Protein AF-A0A4P8RJT6-F1 (afdb_monomer_lite)

Radius of gyration: 19.7 Å; chains: 1; bounding box: 50×21×59 Å

Sequence (115 aa):
MKQGVFNIIAIGISVAGSVIIIYGTLLTLFRFIKTEMRFLHDATAVVVRQERNRSRLSAYLLLGLDFMLAADIIHTIHDPSLNELYVLGLIVAIRSVISFFLMKEIKESVSIHAS

Secondary structure (DSSP, 8-state):
-HHHHHHHHHHHHHHHHHHHHHHHHHHHHHHHHHHHHHHHH----TT-TTHHHHHHHHHHHHHHHHHHHHHHHHHHHH---HHHHHHHHHHHHHHHHHHHHHHHHHHHHHHHTT-

Foldseek 3Di:
DVVVVVVVVLVVVLVVVLVVLVVVLVVLVVVVVVVVVVVVVPPPDPPPPDLVVLVVVLVVVLNVLSVVLSVLVNVCSVDPDPVSVVVSVVSVVVSVVVNVVSVVVNVVSVVVVVD

Structure (mmCIF, N/CA/C/O backbone):
data_AF-A0A4P8RJT6-F1
#
_entry.id   AF-A0A4P8RJT6-F1
#
loop_
_atom_site.group_PDB
_atom_site.id
_atom_site.type_symbol
_atom_site.label_atom_id
_atom_site.label_alt_id
_atom_site.label_comp_id
_atom_site.label_asym_id
_atom_site.label_entity_id
_atom_site.label_seq_id
_atom_site.pdbx_PDB_ins_code
_atom_site.Cartn_x
_atom_site.Cartn_y
_atom_site.Cartn_z
_atom_site.occupancy
_atom_site.B_iso_or_equiv
_atom_site.auth_seq_id
_atom_site.auth_comp_id
_atom_site.auth_asym_id
_atom_site.auth_atom_id
_atom_site.pdbx_PDB_model_num
ATOM 1 N N . MET A 1 1 ? -25.124 -0.897 27.788 1.00 51.56 1 MET A N 1
ATOM 2 C CA . MET A 1 1 ? -25.641 -0.128 26.629 1.00 51.56 1 MET A CA 1
ATOM 3 C C . MET A 1 1 ? -24.562 0.505 25.740 1.00 51.56 1 MET A C 1
ATOM 5 O O . MET A 1 1 ? -24.784 0.565 24.542 1.00 51.56 1 MET A O 1
ATOM 9 N N . LYS A 1 2 ? -23.391 0.929 26.255 1.00 57.34 2 LYS A N 1
ATOM 10 C CA . LYS A 1 2 ? -22.342 1.588 25.438 1.00 57.34 2 LYS A CA 1
ATOM 11 C C . LYS A 1 2 ? -21.633 0.685 24.403 1.00 57.34 2 LYS A C 1
ATOM 13 O O . LYS A 1 2 ? -21.196 1.190 23.378 1.00 57.34 2 LYS A O 1
ATOM 18 N N . GLN A 1 3 ? -21.588 -0.634 24.628 1.00 62.06 3 GLN A N 1
ATOM 19 C CA . GLN A 1 3 ? -20.908 -1.589 23.732 1.00 62.06 3 GLN A CA 1
ATOM 20 C C . GLN A 1 3 ? -21.593 -1.755 22.359 1.00 62.06 3 GLN A C 1
ATOM 22 O O . GLN A 1 3 ? -20.921 -1.972 21.358 1.00 62.06 3 GLN A O 1
ATOM 27 N N . GLY A 1 4 ? -22.923 -1.612 22.287 1.00 70.69 4 GLY A N 1
ATOM 28 C CA . GLY A 1 4 ? -23.662 -1.802 21.030 1.00 70.69 4 GLY A CA 1
ATOM 29 C C . GLY A 1 4 ? -23.417 -0.689 20.008 1.00 70.69 4 GLY A C 1
ATOM 30 O O . GLY A 1 4 ? -23.273 -0.961 18.822 1.00 70.69 4 GLY A O 1
ATOM 31 N N . VAL A 1 5 ? -23.309 0.561 20.473 1.00 78.00 5 VAL A N 1
ATOM 32 C CA . VAL A 1 5 ? -23.080 1.725 19.599 1.00 78.00 5 VAL A CA 1
ATOM 33 C C . VAL A 1 5 ? -21.665 1.704 19.022 1.00 78.00 5 VAL A C 1
ATOM 35 O O . VAL A 1 5 ? -21.488 1.953 17.834 1.00 78.00 5 VAL A O 1
ATOM 38 N N . PHE A 1 6 ? -20.667 1.346 19.838 1.00 77.81 6 PHE A N 1
ATOM 39 C CA . PHE A 1 6 ? -19.286 1.217 19.374 1.00 77.81 6 PHE A CA 1
ATOM 40 C C . PHE A 1 6 ? -19.149 0.133 18.298 1.00 77.81 6 PHE A C 1
ATOM 42 O O . PHE A 1 6 ? -18.517 0.370 17.274 1.00 77.81 6 PHE A O 1
ATOM 49 N N . ASN A 1 7 ? -19.812 -1.014 18.482 1.00 79.69 7 ASN A N 1
ATOM 50 C CA . ASN A 1 7 ? -19.773 -2.107 17.513 1.00 79.69 7 ASN A CA 1
ATOM 51 C C . ASN A 1 7 ? -20.402 -1.722 16.162 1.00 79.69 7 ASN A C 1
ATOM 53 O O . ASN A 1 7 ? -19.840 -2.012 15.114 1.00 79.69 7 ASN A O 1
ATOM 57 N N . ILE A 1 8 ? -21.536 -1.012 16.169 1.00 83.62 8 ILE A N 1
ATOM 58 C CA . ILE A 1 8 ? -22.184 -0.542 14.932 1.00 83.62 8 ILE A CA 1
ATOM 59 C C . ILE A 1 8 ? -21.286 0.435 14.164 1.00 83.62 8 ILE A C 1
ATOM 61 O O . ILE A 1 8 ? -21.172 0.337 12.943 1.00 83.62 8 ILE A O 1
ATOM 65 N N . ILE A 1 9 ? -20.625 1.355 14.872 1.00 82.56 9 ILE A N 1
ATOM 66 C CA . ILE A 1 9 ? -19.701 2.313 14.254 1.00 82.56 9 ILE A CA 1
ATOM 67 C C . ILE A 1 9 ? -18.471 1.586 13.698 1.00 82.56 9 ILE A C 1
ATOM 69 O O . ILE A 1 9 ? -18.086 1.839 12.558 1.00 82.56 9 ILE A O 1
ATOM 73 N N . ALA A 1 10 ? -17.891 0.657 14.463 1.00 79.62 10 ALA A N 1
ATOM 74 C CA . ALA A 1 10 ? -16.741 -0.134 14.035 1.00 79.62 10 ALA A CA 1
ATOM 75 C C . ALA A 1 10 ? -17.052 -0.941 12.765 1.00 79.62 10 ALA A C 1
ATOM 77 O O . ALA A 1 10 ? -16.318 -0.841 11.788 1.00 79.62 10 ALA A O 1
ATOM 78 N N . ILE A 1 11 ? -18.188 -1.645 12.728 1.00 82.00 11 ILE A N 1
ATOM 79 C CA . ILE A 1 11 ? -18.628 -2.409 11.551 1.00 82.00 11 ILE A CA 1
ATOM 80 C C . ILE A 1 11 ? -18.838 -1.486 10.346 1.00 82.00 11 ILE A C 1
ATOM 82 O O . ILE A 1 11 ? -18.400 -1.810 9.244 1.00 82.00 11 ILE A O 1
ATOM 86 N N . GLY A 1 12 ? -19.474 -0.326 10.540 1.00 85.69 12 GLY A N 1
ATOM 87 C CA . GLY A 1 12 ? -19.687 0.644 9.464 1.00 85.69 12 GLY A CA 1
ATOM 88 C C . GLY A 1 12 ? -18.375 1.135 8.846 1.00 85.69 12 GLY A C 1
ATOM 89 O O . GLY A 1 12 ? -18.249 1.187 7.622 1.00 85.69 12 GLY A O 1
ATOM 90 N N . ILE A 1 13 ? -17.379 1.435 9.685 1.00 84.12 13 ILE A N 1
ATOM 91 C CA . ILE A 1 13 ? -16.040 1.844 9.245 1.00 84.12 13 ILE A CA 1
ATOM 92 C C . ILE A 1 13 ? -15.326 0.688 8.537 1.00 84.12 13 ILE A C 1
ATOM 94 O O . ILE A 1 13 ? -14.760 0.907 7.466 1.00 84.12 13 ILE A O 1
ATOM 98 N N . SER A 1 14 ? -15.389 -0.533 9.075 1.00 79.00 14 SER A N 1
ATOM 99 C CA . SER A 1 14 ? -14.774 -1.712 8.458 1.00 79.00 14 SER A CA 1
ATOM 100 C C . SER A 1 14 ? -15.342 -1.984 7.067 1.00 79.00 14 SER A C 1
ATOM 102 O O . SER A 1 14 ? -14.583 -2.141 6.115 1.00 79.00 14 SER A O 1
ATOM 104 N N . VAL A 1 15 ? -16.669 -1.954 6.909 1.00 86.19 15 VAL A N 1
ATOM 105 C CA . VAL A 1 15 ? -17.326 -2.173 5.610 1.00 86.19 15 VAL A CA 1
ATOM 106 C C . VAL A 1 15 ? -16.942 -1.084 4.610 1.00 86.19 15 VAL A C 1
ATOM 108 O O . VAL A 1 15 ? -16.564 -1.396 3.480 1.00 86.19 15 VAL A O 1
ATOM 111 N N . ALA A 1 16 ? -16.990 0.188 5.013 1.00 86.75 16 ALA A N 1
ATOM 112 C CA . ALA A 1 16 ? -16.601 1.293 4.141 1.00 86.75 16 ALA A CA 1
ATOM 113 C C . ALA A 1 16 ? -15.124 1.193 3.720 1.00 86.75 16 ALA A C 1
ATOM 115 O O . ALA A 1 16 ? -14.809 1.327 2.537 1.00 86.75 16 ALA A O 1
ATOM 116 N N . GLY A 1 17 ? -14.230 0.896 4.668 1.00 83.19 17 GLY A N 1
ATOM 117 C CA . GLY A 1 17 ? -12.806 0.689 4.418 1.00 83.19 17 GLY A CA 1
ATOM 118 C C . GLY A 1 17 ? -12.549 -0.460 3.445 1.00 83.19 17 GLY A C 1
ATOM 119 O O . GLY A 1 17 ? -11.852 -0.271 2.447 1.00 83.19 17 GLY A O 1
ATOM 120 N N . SER A 1 18 ? -13.175 -1.620 3.665 1.00 81.62 18 SER A N 1
ATOM 121 C CA . SER A 1 18 ? -13.069 -2.769 2.761 1.00 81.62 18 SER A CA 1
ATOM 122 C C . SER A 1 18 ? -13.536 -2.432 1.346 1.00 81.62 18 SER A C 1
ATOM 124 O O . SER A 1 18 ? -12.842 -2.771 0.392 1.00 81.62 18 SER A O 1
ATOM 126 N N . VAL A 1 19 ? -14.658 -1.723 1.180 1.00 87.69 19 VAL A N 1
ATOM 127 C CA . VAL A 1 19 ? -15.156 -1.328 -0.151 1.00 87.69 19 VAL A CA 1
ATOM 128 C C . VAL A 1 19 ? -14.162 -0.414 -0.870 1.00 87.69 19 VAL A C 1
ATOM 130 O O . VAL A 1 19 ? -13.881 -0.634 -2.049 1.00 87.69 19 VAL A O 1
ATOM 133 N N . ILE A 1 20 ? -13.592 0.574 -0.174 1.00 87.56 20 ILE A N 1
ATOM 134 C CA . ILE A 1 20 ? -12.606 1.503 -0.751 1.00 87.56 20 ILE A CA 1
ATOM 135 C C . ILE A 1 20 ? -11.354 0.749 -1.205 1.00 87.56 20 ILE A C 1
ATOM 137 O O . ILE A 1 20 ? -10.885 0.965 -2.323 1.00 87.56 20 ILE A O 1
ATOM 141 N N . ILE A 1 21 ? -10.830 -0.151 -0.368 1.00 82.81 21 ILE A N 1
ATOM 142 C CA . ILE A 1 21 ? -9.621 -0.922 -0.682 1.00 82.81 21 ILE A CA 1
ATOM 143 C C . ILE A 1 21 ? -9.885 -1.876 -1.841 1.00 82.81 21 ILE A C 1
ATOM 145 O O . ILE A 1 21 ? -9.118 -1.889 -2.799 1.00 82.81 21 ILE A O 1
ATOM 149 N N . ILE A 1 22 ? -10.984 -2.633 -1.804 1.00 84.88 22 ILE A N 1
ATOM 150 C CA . ILE A 1 22 ? -11.350 -3.559 -2.882 1.00 84.88 22 ILE A CA 1
ATOM 151 C C . ILE A 1 22 ? -11.484 -2.798 -4.202 1.00 84.88 22 ILE A C 1
ATOM 153 O O . ILE A 1 22 ? -10.894 -3.202 -5.203 1.00 84.88 22 ILE A O 1
ATOM 157 N N . TYR A 1 23 ? -12.203 -1.673 -4.207 1.00 87.25 23 TYR A N 1
ATOM 158 C CA . TYR A 1 23 ? -12.399 -0.869 -5.409 1.00 87.25 23 TYR A CA 1
ATOM 159 C C . TYR A 1 23 ? -11.088 -0.260 -5.928 1.00 87.25 23 TYR A C 1
ATOM 161 O O . TYR A 1 23 ? -10.809 -0.326 -7.126 1.00 87.25 23 TYR A O 1
ATOM 169 N N . GLY A 1 24 ? -10.257 0.295 -5.040 1.00 82.75 24 GLY A N 1
ATOM 170 C CA . GLY A 1 24 ? -8.959 0.875 -5.390 1.00 82.75 24 GLY A CA 1
ATOM 171 C C . GLY A 1 24 ? -7.987 -0.157 -5.964 1.00 82.75 24 GLY A C 1
ATOM 172 O O . GLY A 1 24 ? -7.346 0.096 -6.991 1.00 82.75 24 GLY A O 1
ATOM 173 N N . THR A 1 25 ? -7.934 -1.344 -5.361 1.00 79.81 25 THR A N 1
ATOM 174 C CA . THR A 1 25 ? -7.115 -2.467 -5.829 1.00 79.81 25 THR A CA 1
ATOM 175 C C . THR A 1 25 ? -7.611 -2.985 -7.173 1.00 79.81 25 THR A C 1
ATOM 177 O O . THR A 1 25 ? -6.803 -3.141 -8.088 1.00 79.81 25 THR A O 1
ATOM 180 N N . LEU A 1 26 ? -8.928 -3.163 -7.350 1.00 84.06 26 LEU A N 1
ATOM 181 C CA . LEU A 1 26 ? -9.507 -3.543 -8.643 1.00 84.06 26 LEU A CA 1
ATOM 182 C C . LEU A 1 26 ? -9.145 -2.527 -9.728 1.00 84.06 26 LEU A C 1
ATOM 184 O O . LEU A 1 26 ? -8.661 -2.905 -10.790 1.00 84.06 26 LEU A O 1
ATOM 188 N N . LEU A 1 27 ? -9.361 -1.234 -9.474 1.00 85.19 27 LEU A N 1
ATOM 189 C CA . LEU A 1 27 ? -9.108 -0.182 -10.457 1.00 85.19 27 LEU A CA 1
ATOM 190 C C . LEU A 1 27 ? -7.631 -0.130 -10.865 1.00 85.19 27 LEU A C 1
ATOM 192 O O . LEU A 1 27 ? -7.321 0.017 -12.050 1.00 85.19 27 LEU A O 1
ATOM 196 N N . THR A 1 28 ? -6.727 -0.268 -9.896 1.00 77.94 28 THR A N 1
ATOM 197 C CA . THR A 1 28 ? -5.277 -0.316 -10.129 1.00 77.94 28 THR A CA 1
ATOM 198 C C . THR A 1 28 ? -4.899 -1.540 -10.957 1.00 77.94 28 THR A C 1
ATOM 200 O O . THR A 1 28 ? -4.197 -1.403 -11.960 1.00 77.94 28 THR A O 1
ATOM 203 N N . LEU A 1 29 ? -5.449 -2.710 -10.623 1.00 78.56 29 LEU A N 1
ATOM 204 C CA . LEU A 1 29 ? -5.239 -3.949 -11.368 1.00 78.56 29 LEU A CA 1
ATOM 205 C C . LEU A 1 29 ? -5.748 -3.835 -12.815 1.00 78.56 29 LEU A C 1
ATOM 207 O O . LEU A 1 29 ? -5.025 -4.162 -13.754 1.00 78.56 29 LEU A O 1
ATOM 211 N N . PHE A 1 30 ? -6.953 -3.297 -13.025 1.00 82.25 30 PHE A N 1
ATOM 212 C CA . PHE A 1 30 ? -7.516 -3.084 -14.362 1.00 82.25 30 PHE A CA 1
ATOM 213 C C . PHE A 1 30 ? -6.685 -2.108 -15.199 1.00 82.25 30 PHE A C 1
ATOM 215 O O . PHE A 1 30 ? -6.451 -2.353 -16.384 1.00 82.25 30 PHE A O 1
ATOM 222 N N . ARG A 1 31 ? -6.220 -1.001 -14.607 1.00 80.00 31 ARG A N 1
ATOM 223 C CA . ARG A 1 31 ? -5.325 -0.053 -15.289 1.00 80.00 31 ARG A CA 1
ATOM 224 C C . ARG A 1 31 ? -4.004 -0.710 -15.664 1.00 80.00 31 ARG A C 1
ATOM 226 O O . ARG A 1 31 ? -3.525 -0.477 -16.773 1.00 80.00 31 ARG A O 1
ATOM 233 N N . PHE A 1 32 ? -3.452 -1.541 -14.785 1.00 71.19 32 PHE A N 1
ATOM 234 C CA . PHE A 1 32 ? -2.217 -2.270 -15.041 1.00 71.19 32 PHE A CA 1
ATOM 235 C C . PHE A 1 32 ? -2.369 -3.260 -16.198 1.00 71.19 32 PHE A C 1
ATOM 237 O O . PHE A 1 32 ? -1.631 -3.164 -17.174 1.00 71.19 32 PHE A O 1
ATOM 244 N N . ILE A 1 33 ? -3.390 -4.122 -16.160 1.00 77.94 33 ILE A N 1
ATOM 245 C CA . ILE A 1 33 ? -3.678 -5.087 -17.233 1.00 77.94 33 ILE A CA 1
ATOM 246 C C . ILE A 1 33 ? -3.890 -4.364 -18.567 1.00 77.94 33 ILE A C 1
ATOM 248 O O . ILE A 1 33 ? -3.318 -4.751 -19.583 1.00 77.94 33 ILE A O 1
ATOM 252 N N . LYS A 1 34 ? -4.664 -3.271 -18.575 1.00 77.56 34 LYS A N 1
ATOM 253 C CA . LYS A 1 34 ? -4.895 -2.472 -19.787 1.00 77.56 34 LYS A CA 1
ATOM 254 C C . LYS A 1 34 ? -3.608 -1.829 -20.316 1.00 77.56 34 LYS A C 1
ATOM 256 O O . LYS A 1 34 ? -3.466 -1.673 -21.527 1.00 77.56 34 LYS A O 1
ATOM 261 N N . THR A 1 35 ? -2.695 -1.439 -19.430 1.00 67.12 35 THR A N 1
ATOM 262 C CA . THR A 1 35 ? -1.394 -0.861 -19.794 1.00 67.12 35 THR A CA 1
ATOM 263 C C . THR A 1 35 ? -0.471 -1.924 -20.380 1.00 67.12 35 THR A C 1
ATOM 265 O O . THR A 1 35 ? 0.068 -1.710 -21.463 1.00 67.12 35 THR A O 1
ATOM 268 N N . GLU A 1 36 ? -0.369 -3.096 -19.750 1.00 66.50 36 GLU A N 1
ATOM 269 C CA . GLU A 1 36 ? 0.454 -4.204 -20.247 1.00 66.50 36 GLU A CA 1
ATOM 270 C C . GLU A 1 36 ? -0.084 -4.752 -21.577 1.00 66.50 36 GLU A C 1
ATOM 272 O O . GLU A 1 36 ? 0.680 -4.949 -22.517 1.00 66.50 36 GLU A O 1
ATOM 277 N N . MET A 1 37 ? -1.407 -4.897 -21.721 1.00 65.81 37 MET A N 1
ATOM 278 C CA . MET A 1 37 ? -2.028 -5.318 -22.984 1.00 65.81 37 MET A CA 1
ATOM 279 C C . MET A 1 37 ? -1.741 -4.356 -24.141 1.00 65.81 37 MET A C 1
ATOM 281 O O . MET A 1 37 ? -1.558 -4.803 -25.271 1.00 65.81 37 MET A O 1
ATOM 285 N N . ARG A 1 38 ? -1.695 -3.042 -23.882 1.00 58.78 38 ARG A N 1
ATOM 286 C CA . ARG A 1 38 ? -1.305 -2.064 -24.909 1.00 58.78 38 ARG A CA 1
ATOM 287 C C . ARG A 1 38 ? 0.186 -2.125 -25.224 1.00 58.78 38 ARG A C 1
ATOM 289 O O . ARG A 1 38 ? 0.551 -2.000 -26.385 1.00 58.78 38 ARG A O 1
ATOM 296 N N . PHE A 1 39 ? 1.025 -2.386 -24.226 1.00 57.09 39 PHE A N 1
ATOM 297 C CA . PHE A 1 39 ? 2.468 -2.536 -24.410 1.00 57.09 39 PHE A CA 1
ATOM 298 C C . PHE A 1 39 ? 2.841 -3.802 -25.201 1.00 57.09 39 PHE A C 1
ATOM 300 O O . PHE A 1 39 ? 3.809 -3.795 -25.953 1.00 57.09 39 PHE A O 1
ATOM 307 N N . LEU A 1 40 ? 2.060 -4.880 -25.069 1.00 51.53 40 LEU A N 1
ATOM 308 C CA . LEU A 1 40 ? 2.236 -6.118 -25.840 1.00 51.53 40 LEU A CA 1
ATOM 309 C C . LEU A 1 40 ? 1.847 -5.971 -27.321 1.00 51.53 40 LEU A C 1
ATOM 311 O O . LEU A 1 40 ? 2.330 -6.745 -28.144 1.00 51.53 40 LEU A O 1
ATOM 315 N N . HIS A 1 41 ? 0.997 -4.998 -27.667 1.00 49.06 41 HIS A N 1
ATOM 316 C CA . HIS A 1 41 ? 0.603 -4.736 -29.056 1.00 49.06 41 HIS A CA 1
ATOM 317 C C . HIS A 1 41 ? 1.637 -3.880 -29.814 1.00 49.06 41 HIS A C 1
ATOM 319 O O . HIS A 1 41 ? 1.752 -4.007 -31.029 1.00 49.06 41 HIS A O 1
ATOM 325 N N . ASP A 1 42 ? 2.443 -3.077 -29.108 1.00 44.53 42 ASP A N 1
ATOM 326 C CA . ASP A 1 42 ? 3.574 -2.313 -29.662 1.00 44.53 42 ASP A CA 1
ATOM 327 C C . ASP A 1 42 ? 4.878 -3.139 -29.610 1.00 44.53 42 ASP A C 1
ATOM 329 O O . ASP A 1 42 ? 5.881 -2.802 -28.977 1.00 44.53 42 ASP A O 1
ATOM 333 N N . ALA A 1 43 ? 4.864 -4.286 -30.288 1.00 45.12 43 ALA A N 1
ATOM 334 C CA . ALA A 1 43 ? 5.994 -5.207 -30.395 1.00 45.12 43 ALA A CA 1
ATOM 335 C C . ALA A 1 43 ? 7.056 -4.748 -31.421 1.00 45.12 43 ALA A C 1
ATOM 337 O O . ALA A 1 43 ? 7.531 -5.541 -32.233 1.00 45.12 43 ALA A O 1
ATOM 338 N N . THR A 1 44 ? 7.476 -3.480 -31.384 1.00 47.09 44 THR A N 1
ATOM 339 C CA . THR A 1 44 ? 8.494 -2.934 -32.305 1.00 47.09 44 THR A CA 1
ATOM 340 C C . THR A 1 44 ? 9.565 -2.121 -31.582 1.00 47.09 44 THR A C 1
ATOM 342 O O . THR A 1 44 ? 9.764 -0.943 -31.842 1.00 47.09 44 THR A O 1
ATOM 345 N N . ALA A 1 45 ? 10.309 -2.761 -30.675 1.00 44.12 45 ALA A N 1
ATOM 346 C CA . ALA A 1 45 ? 11.648 -2.299 -30.279 1.00 44.12 45 ALA A CA 1
ATOM 347 C C . ALA A 1 45 ? 12.445 -3.423 -29.591 1.00 44.12 45 ALA A C 1
ATOM 349 O O . ALA A 1 45 ? 12.709 -3.394 -28.390 1.00 44.12 45 ALA A O 1
ATOM 350 N N . VAL A 1 46 ? 12.840 -4.434 -30.367 1.00 51.34 46 VAL A N 1
ATOM 351 C CA . VAL A 1 46 ? 13.564 -5.640 -29.913 1.00 51.34 46 VAL A CA 1
ATOM 352 C C . VAL A 1 46 ? 15.067 -5.399 -29.617 1.00 51.34 46 VAL A C 1
ATOM 354 O O . VAL A 1 46 ? 15.777 -6.335 -29.268 1.00 51.34 46 VAL A O 1
ATOM 357 N N . VAL A 1 47 ? 15.596 -4.168 -29.675 1.00 46.44 47 VAL A N 1
ATOM 358 C CA . VAL A 1 47 ? 17.064 -3.963 -29.805 1.00 46.44 47 VAL A CA 1
ATOM 359 C C . VAL A 1 47 ? 17.809 -3.451 -28.548 1.00 46.44 47 VAL A C 1
ATOM 361 O O . VAL A 1 47 ? 19.020 -3.304 -28.587 1.00 46.44 47 VAL A O 1
ATOM 364 N N . VAL A 1 48 ? 17.184 -3.283 -27.373 1.00 46.56 48 VAL A N 1
ATOM 365 C CA . VAL A 1 48 ? 17.935 -2.929 -26.132 1.00 46.56 48 VAL A CA 1
ATOM 366 C C . VAL A 1 48 ? 17.612 -3.917 -25.009 1.00 46.56 48 VAL A C 1
ATOM 368 O O . VAL A 1 48 ? 16.792 -3.658 -24.131 1.00 46.56 48 VAL A O 1
ATOM 371 N N . ARG A 1 49 ? 18.179 -5.123 -25.107 1.00 48.88 49 ARG A N 1
ATOM 372 C CA . ARG A 1 49 ? 17.630 -6.350 -24.500 1.00 48.88 49 ARG A CA 1
ATOM 373 C C . ARG A 1 49 ? 18.175 -6.733 -23.116 1.00 48.88 49 ARG A C 1
ATOM 375 O O . ARG A 1 49 ? 17.713 -7.727 -22.571 1.00 48.88 49 ARG A O 1
ATOM 382 N N . GLN A 1 50 ? 19.093 -5.963 -22.524 1.00 47.03 50 GLN A N 1
ATOM 383 C CA . GLN A 1 50 ? 19.726 -6.341 -21.245 1.00 47.03 50 GLN A CA 1
ATOM 384 C C . GLN A 1 50 ? 19.428 -5.365 -20.091 1.00 47.03 50 GLN A C 1
ATOM 386 O O . GLN A 1 50 ? 19.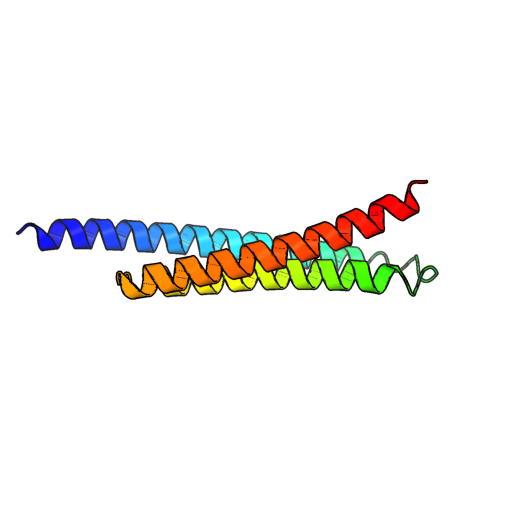061 -5.809 -19.006 1.00 47.03 50 GLN A O 1
ATOM 391 N N . GLU A 1 51 ? 19.427 -4.053 -20.343 1.00 49.69 51 GLU A N 1
ATOM 392 C CA . GLU A 1 51 ? 19.087 -3.023 -19.339 1.00 49.69 51 GLU A CA 1
ATOM 393 C C . GLU A 1 51 ? 17.569 -2.937 -19.054 1.00 49.69 51 GLU A C 1
ATOM 395 O O . GLU A 1 51 ? 17.136 -2.802 -17.910 1.00 49.69 51 GLU A O 1
ATOM 400 N N . ARG A 1 52 ? 16.719 -3.106 -20.082 1.00 52.16 52 ARG A N 1
ATOM 401 C CA . ARG A 1 52 ? 15.251 -2.953 -19.954 1.00 52.16 52 ARG A CA 1
ATOM 402 C C . ARG A 1 52 ? 14.574 -4.041 -19.119 1.00 52.16 52 ARG A C 1
ATOM 404 O O . ARG A 1 52 ? 13.481 -3.820 -18.596 1.00 52.16 52 ARG A O 1
ATOM 411 N N . ASN A 1 53 ? 15.199 -5.212 -18.991 1.00 52.91 53 ASN A N 1
ATOM 412 C CA . ASN A 1 53 ? 14.615 -6.323 -18.241 1.00 52.91 53 ASN A CA 1
ATOM 413 C C . ASN A 1 53 ? 14.591 -6.039 -16.731 1.00 52.91 53 ASN A C 1
ATOM 415 O O . ASN A 1 53 ? 13.628 -6.410 -16.062 1.00 52.91 53 ASN A O 1
ATOM 419 N N . ARG A 1 54 ? 15.598 -5.322 -16.204 1.00 62.25 54 ARG A N 1
ATOM 420 C CA . ARG A 1 54 ? 15.644 -4.922 -14.788 1.00 62.25 54 ARG A CA 1
ATOM 421 C C . ARG A 1 54 ? 14.588 -3.866 -14.475 1.00 62.25 54 ARG A C 1
ATOM 423 O O . ARG A 1 54 ? 13.853 -4.034 -13.512 1.00 62.25 54 ARG A O 1
ATOM 430 N N . SER A 1 55 ? 14.422 -2.852 -15.328 1.00 63.81 55 SER A N 1
ATOM 431 C CA . SER A 1 55 ? 13.380 -1.831 -15.129 1.00 63.81 55 SER A CA 1
ATOM 432 C C . SER A 1 55 ? 11.966 -2.420 -15.145 1.00 63.81 55 SER A C 1
ATOM 434 O O . SER A 1 55 ? 11.122 -2.013 -14.349 1.00 63.81 55 SER A O 1
ATOM 436 N N . ARG A 1 56 ? 11.705 -3.416 -16.008 1.00 67.50 56 ARG A N 1
ATOM 437 C CA . ARG A 1 56 ? 10.433 -4.154 -16.004 1.00 67.50 56 ARG A CA 1
ATOM 438 C C . ARG A 1 56 ? 10.260 -4.957 -14.719 1.00 67.50 56 ARG A C 1
ATOM 440 O O . ARG A 1 56 ? 9.224 -4.828 -14.080 1.00 67.50 56 ARG A O 1
ATOM 447 N N . LEU A 1 57 ? 11.268 -5.730 -14.311 1.00 71.38 57 LEU A N 1
ATOM 448 C CA . LEU A 1 57 ? 11.224 -6.512 -13.073 1.00 71.38 57 LEU A CA 1
ATOM 449 C C . LEU A 1 57 ? 10.908 -5.634 -11.855 1.00 71.38 57 LEU A C 1
ATOM 451 O O . LEU A 1 57 ? 10.011 -5.971 -11.090 1.00 71.38 57 LEU A O 1
ATOM 455 N N . SER A 1 58 ? 11.575 -4.488 -11.705 1.00 71.75 58 SER A N 1
ATOM 456 C CA . SER A 1 58 ? 11.311 -3.573 -10.593 1.00 71.75 58 SER A CA 1
ATOM 457 C C . SER A 1 58 ? 9.884 -3.014 -10.632 1.00 71.75 58 SER A C 1
ATOM 459 O O . SER A 1 58 ? 9.237 -2.951 -9.591 1.00 71.75 58 SER A O 1
ATOM 461 N N . ALA A 1 59 ? 9.348 -2.690 -11.816 1.00 73.19 59 ALA A N 1
ATOM 462 C CA . ALA A 1 59 ? 7.950 -2.276 -11.965 1.00 73.19 59 ALA A CA 1
ATOM 463 C C . ALA A 1 59 ? 6.959 -3.387 -11.559 1.00 73.19 59 ALA A C 1
ATOM 465 O O . ALA A 1 59 ? 5.984 -3.111 -10.861 1.00 73.19 59 ALA A O 1
ATOM 466 N N . TYR A 1 60 ? 7.231 -4.644 -11.928 1.00 75.50 60 TYR A N 1
ATOM 467 C CA . TYR A 1 60 ? 6.436 -5.800 -11.496 1.00 75.50 60 TYR A CA 1
ATOM 468 C C . TYR A 1 60 ? 6.529 -6.041 -9.980 1.00 75.50 60 TYR A C 1
ATOM 470 O O . TYR A 1 60 ? 5.515 -6.338 -9.350 1.00 75.50 60 TYR A O 1
ATOM 478 N N . LEU A 1 61 ? 7.712 -5.876 -9.380 1.00 80.12 61 LEU A N 1
ATOM 479 C CA . LEU A 1 61 ? 7.914 -6.020 -7.934 1.00 80.12 61 LEU A CA 1
ATOM 480 C C . LEU A 1 61 ? 7.175 -4.937 -7.137 1.00 80.12 61 LEU A C 1
ATOM 482 O O . LEU A 1 61 ? 6.514 -5.262 -6.154 1.00 80.12 61 LEU A O 1
ATOM 486 N N . LEU A 1 62 ? 7.226 -3.675 -7.573 1.00 75.62 62 LEU A N 1
ATOM 487 C CA . LEU A 1 62 ? 6.454 -2.582 -6.965 1.00 75.62 62 LEU A CA 1
ATOM 488 C C . LEU A 1 62 ? 4.944 -2.838 -7.042 1.00 75.62 62 LEU A C 1
ATOM 490 O O . LEU A 1 62 ? 4.235 -2.634 -6.060 1.00 75.62 62 LEU A O 1
ATOM 494 N N . LEU A 1 63 ? 4.458 -3.357 -8.171 1.00 77.06 63 LEU A N 1
ATOM 495 C CA . LEU A 1 63 ? 3.040 -3.665 -8.333 1.00 77.06 63 LEU A CA 1
ATOM 496 C C . LEU A 1 63 ? 2.578 -4.837 -7.458 1.00 77.06 63 LEU A C 1
ATOM 498 O O . LEU A 1 63 ? 1.522 -4.766 -6.830 1.00 77.06 63 LEU A O 1
ATOM 502 N N . GLY A 1 64 ? 3.377 -5.906 -7.387 1.00 80.44 64 GLY A N 1
ATOM 503 C CA . GLY A 1 64 ? 3.126 -7.018 -6.469 1.00 80.44 64 GLY A CA 1
ATOM 504 C C . GLY A 1 64 ? 3.117 -6.555 -5.011 1.00 80.44 64 GLY A C 1
ATOM 505 O O . GLY A 1 64 ? 2.273 -6.986 -4.226 1.00 80.44 64 GLY A O 1
ATOM 506 N N . LEU A 1 65 ? 3.990 -5.604 -4.670 1.00 76.94 65 LEU A N 1
ATOM 507 C CA . LEU A 1 65 ? 4.050 -4.998 -3.347 1.00 76.94 65 LEU A CA 1
ATOM 508 C C . LEU A 1 65 ? 2.796 -4.164 -3.027 1.00 76.94 65 LEU A C 1
ATOM 510 O O . LEU A 1 65 ? 2.323 -4.209 -1.895 1.00 76.94 65 LEU A O 1
ATOM 514 N N . ASP A 1 66 ? 2.241 -3.400 -3.975 1.00 76.62 66 ASP A N 1
ATOM 515 C CA . ASP A 1 66 ? 0.929 -2.722 -3.855 1.00 76.62 66 ASP A CA 1
ATOM 516 C C . ASP A 1 66 ? -0.228 -3.693 -3.643 1.00 76.62 66 ASP A C 1
ATOM 518 O O . ASP A 1 66 ? -1.099 -3.438 -2.809 1.00 76.62 66 ASP A O 1
ATOM 522 N N . PHE A 1 67 ? -0.194 -4.845 -4.307 1.00 79.31 67 PHE A N 1
ATOM 523 C CA . PHE A 1 67 ? -1.214 -5.870 -4.121 1.00 79.31 67 PHE A CA 1
ATOM 524 C C . PHE A 1 67 ? -1.130 -6.549 -2.743 1.00 79.31 67 PHE A C 1
ATOM 526 O O . PHE A 1 67 ? -2.162 -6.761 -2.106 1.00 79.31 67 PHE A O 1
ATOM 533 N N . MET A 1 68 ? 0.081 -6.835 -2.245 1.00 80.31 68 MET A N 1
ATOM 534 C CA . MET A 1 68 ? 0.282 -7.393 -0.896 1.00 80.31 68 MET A CA 1
ATOM 535 C C . MET A 1 68 ? -0.254 -6.470 0.203 1.00 80.31 68 MET A C 1
ATOM 537 O O . MET A 1 68 ? -0.935 -6.947 1.102 1.00 80.31 68 MET A O 1
ATOM 541 N N . LEU A 1 69 ? -0.064 -5.150 0.092 1.00 81.38 69 LEU A N 1
ATOM 542 C CA . LEU A 1 69 ? -0.638 -4.212 1.067 1.00 81.38 69 LEU A CA 1
ATOM 543 C C . LEU A 1 69 ? -2.154 -4.284 1.120 1.00 81.38 69 LEU A C 1
ATOM 545 O O . LEU A 1 69 ? -2.728 -4.222 2.201 1.00 81.38 69 LEU A O 1
ATOM 549 N N . ALA A 1 70 ? -2.812 -4.368 -0.035 1.00 81.19 70 ALA A N 1
ATOM 550 C CA . ALA A 1 70 ? -4.261 -4.455 -0.055 1.00 81.19 70 ALA A CA 1
ATOM 551 C C . ALA A 1 70 ? -4.742 -5.693 0.714 1.00 81.19 70 ALA A C 1
ATOM 553 O O . ALA A 1 70 ? -5.695 -5.591 1.483 1.00 81.19 70 ALA A O 1
ATOM 554 N N . ALA A 1 71 ? -4.057 -6.829 0.550 1.00 80.12 71 ALA A N 1
ATOM 555 C CA . ALA A 1 71 ? -4.347 -8.052 1.291 1.00 80.12 71 ALA A CA 1
ATOM 556 C C . ALA A 1 71 ? -4.111 -7.885 2.802 1.00 80.12 71 ALA A C 1
ATOM 558 O O . ALA A 1 71 ? -4.994 -8.223 3.591 1.00 80.12 71 ALA A O 1
ATOM 559 N N . ASP A 1 72 ? -2.979 -7.297 3.196 1.00 79.44 72 ASP A N 1
ATOM 560 C CA . ASP A 1 72 ? -2.631 -7.072 4.604 1.00 79.44 72 ASP A CA 1
ATOM 561 C C . ASP A 1 72 ? -3.631 -6.131 5.299 1.00 79.44 72 ASP A C 1
ATOM 563 O O . ASP A 1 72 ? -4.097 -6.415 6.401 1.00 79.44 72 ASP A O 1
ATOM 567 N N . ILE A 1 73 ? -4.041 -5.041 4.636 1.00 76.19 73 ILE A N 1
ATOM 568 C CA . ILE A 1 73 ? -5.037 -4.111 5.188 1.00 76.19 73 ILE A CA 1
ATOM 569 C C . ILE A 1 73 ? -6.411 -4.787 5.309 1.00 76.19 73 ILE A C 1
ATOM 571 O O . ILE A 1 73 ? -7.089 -4.608 6.321 1.00 76.19 73 ILE A O 1
ATOM 575 N N . ILE A 1 74 ? -6.838 -5.569 4.309 1.00 76.75 74 ILE A N 1
ATOM 576 C CA . ILE A 1 74 ? -8.112 -6.306 4.375 1.00 76.75 74 ILE A CA 1
ATOM 577 C C . ILE A 1 74 ? -8.106 -7.285 5.556 1.00 76.75 74 ILE A C 1
ATOM 57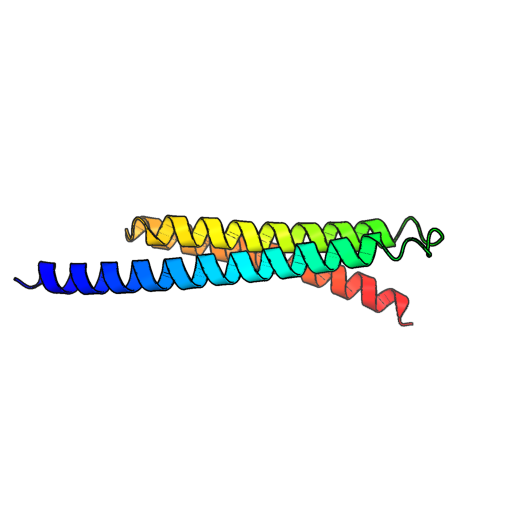9 O O . ILE A 1 74 ? -9.102 -7.356 6.276 1.00 76.75 74 ILE A O 1
ATOM 583 N N . HIS A 1 75 ? -6.994 -7.992 5.788 1.00 73.88 75 HIS A N 1
ATOM 584 C CA . HIS A 1 75 ? -6.868 -8.923 6.910 1.00 73.88 75 HIS A CA 1
ATOM 585 C C . HIS A 1 75 ? -6.987 -8.207 8.263 1.00 73.88 75 HIS A C 1
ATOM 587 O O . HIS A 1 75 ? -7.684 -8.699 9.147 1.00 73.88 75 HIS A O 1
ATOM 593 N N . THR A 1 76 ? -6.366 -7.037 8.440 1.00 73.19 76 THR A N 1
ATOM 594 C CA . THR A 1 76 ? -6.446 -6.305 9.720 1.00 73.19 76 THR A CA 1
ATOM 595 C C . THR A 1 76 ? -7.798 -5.634 9.964 1.00 73.19 76 THR A C 1
ATOM 597 O O . THR A 1 76 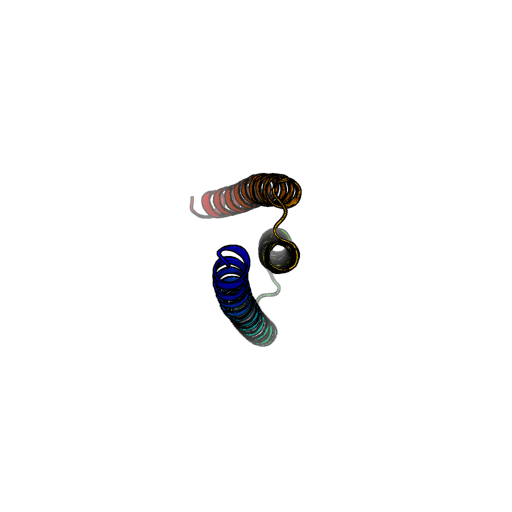? -8.185 -5.428 11.108 1.00 73.19 76 THR A O 1
ATOM 600 N N . ILE A 1 77 ? -8.556 -5.291 8.921 1.00 73.19 77 ILE A N 1
ATOM 601 C CA . ILE A 1 77 ? -9.911 -4.737 9.097 1.00 73.19 77 ILE A CA 1
ATOM 602 C C . ILE A 1 77 ? -10.893 -5.793 9.634 1.00 73.19 77 ILE A C 1
ATOM 604 O O . ILE A 1 77 ? -11.893 -5.429 10.260 1.00 73.19 77 ILE A O 1
ATOM 608 N N . HIS A 1 78 ? -10.631 -7.081 9.383 1.00 66.75 78 HIS A N 1
ATOM 609 C CA . HIS A 1 78 ? -11.528 -8.167 9.774 1.00 66.75 78 HIS A CA 1
ATOM 610 C C . HIS A 1 78 ? -11.472 -8.480 11.277 1.00 66.75 78 HIS A C 1
ATOM 612 O O . HIS A 1 78 ? -12.519 -8.737 11.865 1.00 66.75 78 HIS A O 1
ATOM 618 N N . ASP A 1 79 ? -10.297 -8.366 11.900 1.00 63.03 79 ASP A N 1
ATOM 619 C CA . ASP A 1 79 ? -10.110 -8.517 13.345 1.00 63.03 79 ASP A CA 1
ATOM 620 C C . ASP A 1 79 ? -9.284 -7.334 13.891 1.00 63.03 79 ASP A C 1
ATOM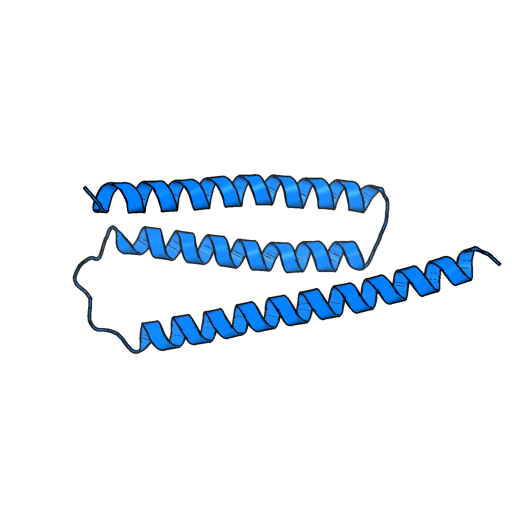 622 O O . ASP A 1 79 ? -8.074 -7.237 13.681 1.00 63.03 79 ASP A O 1
ATOM 626 N N . PRO A 1 80 ? -9.934 -6.355 14.545 1.00 63.91 80 PRO A N 1
ATOM 627 C CA . PRO A 1 80 ? -9.243 -5.216 15.126 1.00 63.91 80 PRO A CA 1
ATOM 628 C C . PRO A 1 80 ? -8.872 -5.499 16.590 1.00 63.91 80 PRO A C 1
ATOM 630 O O . PRO A 1 80 ? -9.459 -4.926 17.512 1.00 63.91 80 PRO A O 1
ATOM 633 N N . SER A 1 81 ? -7.883 -6.364 16.840 1.00 76.94 81 SER A N 1
ATOM 634 C CA . SER A 1 81 ? -7.237 -6.450 18.158 1.00 76.94 81 SER A CA 1
ATOM 635 C C . SER A 1 81 ? -6.028 -5.506 18.254 1.00 76.94 81 SER A C 1
ATOM 637 O O . SER A 1 81 ? -5.338 -5.237 17.271 1.00 76.94 81 SER A O 1
ATOM 639 N N . LEU A 1 82 ? -5.719 -4.990 19.453 1.00 74.81 82 LEU A N 1
ATOM 640 C CA . LEU A 1 82 ? -4.533 -4.131 19.644 1.00 74.81 82 LEU A CA 1
ATOM 641 C C . LEU A 1 82 ? -3.231 -4.840 19.244 1.00 74.81 82 LEU A C 1
ATOM 643 O O . LEU A 1 82 ? -2.301 -4.195 18.771 1.00 74.81 82 LEU A O 1
ATOM 647 N N . ASN A 1 83 ? -3.176 -6.164 19.409 1.00 78.00 83 ASN A N 1
ATOM 648 C CA . ASN A 1 83 ? -2.035 -6.973 19.002 1.00 78.00 83 ASN A CA 1
ATOM 649 C C . ASN A 1 83 ? -1.892 -7.022 17.470 1.00 78.00 83 ASN A C 1
ATOM 651 O O . ASN A 1 83 ? -0.792 -6.860 16.946 1.00 78.00 83 ASN A O 1
ATOM 655 N N . GLU A 1 84 ? -3.002 -7.158 16.742 1.00 73.00 84 GLU A N 1
ATOM 656 C CA . GLU A 1 84 ? -3.008 -7.095 15.274 1.00 73.00 84 GLU A CA 1
ATOM 657 C C . GLU A 1 84 ? -2.663 -5.709 14.744 1.00 73.00 84 GLU A C 1
ATOM 659 O O . GLU A 1 84 ? -1.989 -5.603 13.723 1.00 73.00 84 GLU A O 1
ATOM 664 N N . LEU A 1 85 ? -3.029 -4.644 15.461 1.00 78.44 85 LEU A N 1
ATOM 665 C CA . LEU A 1 85 ? -2.635 -3.289 15.082 1.00 78.44 85 LEU A CA 1
ATOM 666 C C . LEU A 1 85 ? -1.106 -3.105 15.115 1.00 78.44 85 LEU A C 1
ATOM 668 O O . LEU A 1 85 ? -0.548 -2.470 14.219 1.00 78.44 85 LEU A O 1
ATOM 672 N N . TYR A 1 86 ? -0.412 -3.691 16.101 1.00 82.38 86 TYR A N 1
ATOM 673 C CA . TYR A 1 86 ? 1.058 -3.688 16.146 1.00 82.38 86 TYR A CA 1
ATOM 674 C C . TYR A 1 86 ? 1.677 -4.485 14.993 1.00 82.38 86 TYR A C 1
ATOM 676 O O . TYR A 1 86 ? 2.641 -4.022 14.379 1.00 82.38 86 TYR A O 1
ATOM 684 N N . VAL A 1 87 ? 1.116 -5.654 14.671 1.00 81.88 87 VAL A N 1
ATOM 685 C CA . VAL A 1 87 ? 1.569 -6.479 13.540 1.00 81.88 87 VAL A CA 1
ATOM 686 C C . VAL A 1 87 ? 1.370 -5.738 12.216 1.00 81.88 87 VAL A C 1
ATOM 688 O O . VAL A 1 87 ? 2.301 -5.672 11.416 1.00 81.88 87 VAL A O 1
ATOM 691 N N . LEU A 1 88 ? 0.218 -5.095 12.010 1.00 82.06 88 LEU A N 1
ATOM 692 C CA . LEU A 1 88 ? -0.037 -4.273 10.827 1.00 82.06 88 LEU A CA 1
ATOM 693 C C . LEU A 1 88 ? 0.955 -3.110 10.728 1.00 82.06 88 LEU A C 1
ATOM 695 O O . LEU A 1 88 ? 1.515 -2.867 9.660 1.00 82.06 88 LEU A O 1
ATOM 699 N N . GLY A 1 89 ? 1.212 -2.410 11.837 1.00 82.88 89 GLY A N 1
ATOM 700 C CA . GLY A 1 89 ? 2.201 -1.333 11.878 1.00 82.88 89 GLY A CA 1
ATOM 701 C C . GLY A 1 89 ? 3.591 -1.802 11.436 1.00 82.88 89 GLY A C 1
ATOM 702 O O . GLY A 1 89 ? 4.256 -1.118 10.655 1.00 82.88 89 GLY A O 1
ATOM 703 N N . LEU A 1 90 ? 4.004 -2.996 11.870 1.00 88.38 90 LEU A N 1
ATOM 704 C CA . LEU A 1 90 ? 5.270 -3.606 11.468 1.00 88.38 90 LEU A CA 1
ATOM 705 C C . LEU A 1 90 ? 5.289 -3.984 9.979 1.00 88.38 90 LEU A C 1
ATOM 707 O O . LEU A 1 90 ? 6.260 -3.672 9.289 1.00 88.38 90 LEU A O 1
ATOM 711 N N . ILE A 1 91 ? 4.222 -4.609 9.471 1.00 84.50 91 ILE A N 1
ATOM 712 C CA . ILE A 1 91 ? 4.090 -4.981 8.053 1.00 84.50 91 ILE A CA 1
ATOM 713 C C . ILE A 1 91 ? 4.194 -3.736 7.161 1.00 84.50 91 ILE A C 1
ATOM 715 O O . ILE A 1 91 ? 4.982 -3.709 6.213 1.00 84.50 91 ILE A O 1
ATOM 719 N N . VAL A 1 92 ? 3.466 -2.668 7.502 1.00 83.06 92 VAL A N 1
ATOM 720 C CA . VAL A 1 92 ? 3.496 -1.394 6.766 1.00 83.06 92 VAL A CA 1
ATOM 721 C C . VAL A 1 92 ? 4.890 -0.761 6.808 1.00 83.06 92 VAL A C 1
ATOM 723 O O . VAL A 1 92 ? 5.360 -0.254 5.786 1.00 83.06 92 VAL A O 1
ATOM 726 N N . ALA A 1 93 ? 5.584 -0.821 7.948 1.00 86.50 93 ALA A N 1
ATOM 727 C CA . ALA A 1 93 ? 6.943 -0.301 8.081 1.00 86.50 93 ALA A CA 1
ATOM 728 C C . ALA A 1 93 ? 7.946 -1.062 7.197 1.00 86.50 93 ALA A C 1
ATOM 730 O O . ALA A 1 93 ? 8.662 -0.434 6.413 1.00 86.50 93 ALA A O 1
ATOM 731 N N . ILE A 1 94 ? 7.966 -2.399 7.264 1.00 87.31 94 ILE A N 1
ATOM 732 C CA . ILE A 1 94 ? 8.839 -3.249 6.433 1.00 87.31 94 ILE A CA 1
ATOM 733 C C . ILE A 1 94 ? 8.579 -2.975 4.952 1.00 87.31 94 ILE A C 1
ATOM 735 O O . ILE A 1 94 ? 9.511 -2.756 4.175 1.00 87.31 94 ILE A O 1
ATOM 739 N N . ARG A 1 95 ? 7.305 -2.915 4.565 1.00 84.56 95 ARG A N 1
ATOM 740 C CA . ARG A 1 95 ? 6.898 -2.624 3.195 1.00 84.56 95 ARG A CA 1
ATOM 741 C C . ARG A 1 95 ? 7.372 -1.254 2.720 1.00 84.56 95 ARG A C 1
ATOM 743 O O . ARG A 1 95 ? 7.873 -1.148 1.604 1.00 84.56 95 ARG A O 1
ATOM 750 N N . SER A 1 96 ? 7.232 -0.221 3.549 1.00 85.56 96 SER A N 1
ATOM 751 C CA . SER A 1 96 ? 7.698 1.132 3.229 1.00 85.56 96 SER A CA 1
ATOM 752 C C . SER A 1 96 ? 9.205 1.152 2.971 1.00 85.56 96 SER A C 1
ATOM 754 O O . SER A 1 96 ? 9.651 1.712 1.970 1.00 85.56 96 SER A O 1
ATOM 756 N N . VAL A 1 97 ? 9.985 0.452 3.805 1.00 87.69 97 VAL A N 1
ATOM 757 C CA . VAL A 1 97 ? 11.436 0.316 3.621 1.00 87.69 97 VAL A CA 1
ATOM 758 C C . VAL A 1 97 ? 11.754 -0.384 2.298 1.00 87.69 97 VAL A C 1
ATOM 760 O O . VAL A 1 97 ? 12.501 0.166 1.494 1.00 87.69 97 VAL A O 1
ATOM 763 N N . ILE A 1 98 ? 11.153 -1.545 2.018 1.00 85.12 98 ILE A N 1
ATOM 764 C CA . ILE A 1 98 ? 11.377 -2.276 0.758 1.00 85.12 98 ILE A CA 1
ATOM 765 C C . ILE A 1 98 ? 11.011 -1.398 -0.446 1.00 85.12 98 ILE A C 1
ATOM 767 O O . ILE A 1 98 ? 11.826 -1.208 -1.349 1.00 85.12 98 ILE A O 1
ATOM 771 N N . SER A 1 99 ? 9.818 -0.797 -0.437 1.00 80.44 99 SER A N 1
ATOM 772 C CA . SER A 1 99 ? 9.351 0.076 -1.518 1.00 80.44 99 SER A CA 1
ATOM 773 C C . SER A 1 99 ? 10.282 1.268 -1.740 1.00 80.44 99 SER A C 1
ATOM 775 O O . SER A 1 99 ? 10.511 1.660 -2.884 1.00 80.44 99 SER A O 1
ATOM 777 N N . PHE A 1 100 ? 10.822 1.849 -0.667 1.00 84.38 100 PHE A N 1
ATOM 778 C CA . PHE A 1 100 ? 11.756 2.968 -0.737 1.00 84.38 100 PHE A CA 1
ATOM 779 C C . PHE A 1 100 ? 13.081 2.565 -1.391 1.00 84.38 100 PHE A C 1
ATOM 781 O O . PHE A 1 100 ? 13.572 3.284 -2.262 1.00 84.38 100 PHE A O 1
ATOM 788 N N . PHE A 1 101 ? 13.638 1.406 -1.027 1.00 86.56 101 PHE A N 1
ATOM 789 C CA . PHE A 1 101 ? 14.859 0.879 -1.644 1.00 86.56 101 PHE A CA 1
ATOM 790 C C . PHE A 1 101 ? 14.667 0.601 -3.139 1.00 86.56 101 PHE A C 1
ATOM 792 O O . PHE A 1 101 ? 15.479 1.056 -3.944 1.00 86.56 101 PHE A O 1
ATOM 799 N N . LEU A 1 102 ? 13.561 -0.045 -3.524 1.00 80.06 102 LEU A N 1
ATOM 800 C CA . LEU A 1 102 ? 13.257 -0.321 -4.933 1.00 80.06 102 LEU A CA 1
ATOM 801 C C . LEU A 1 102 ? 13.085 0.972 -5.743 1.00 80.06 102 LEU A C 1
ATOM 803 O O . LEU A 1 102 ? 13.636 1.104 -6.835 1.00 80.06 102 LEU A O 1
ATOM 807 N N . MET A 1 103 ? 12.347 1.951 -5.209 1.00 77.69 103 MET A N 1
ATOM 808 C CA . MET A 1 103 ? 12.153 3.248 -5.867 1.00 77.69 103 MET A CA 1
ATOM 809 C C . MET A 1 103 ? 13.481 3.998 -6.038 1.00 77.69 103 MET A C 1
ATOM 811 O O . MET A 1 103 ? 13.711 4.642 -7.065 1.00 77.69 103 MET A O 1
ATOM 815 N N . LYS A 1 104 ? 14.367 3.904 -5.040 1.00 82.69 104 LYS A N 1
ATOM 816 C CA . LYS A 1 104 ? 15.701 4.503 -5.079 1.00 82.69 104 LYS A CA 1
ATOM 817 C C . LYS A 1 104 ? 16.567 3.870 -6.172 1.00 82.69 104 LYS A C 1
ATOM 819 O O . LYS A 1 104 ? 17.125 4.621 -6.968 1.00 82.69 104 LYS A O 1
ATOM 824 N N . GLU A 1 105 ? 16.619 2.539 -6.265 1.00 76.62 105 GLU A N 1
ATOM 825 C CA . GLU A 1 105 ? 17.366 1.836 -7.324 1.00 76.62 105 GLU A CA 1
ATOM 826 C C . GLU A 1 105 ? 16.874 2.219 -8.726 1.00 76.62 105 GLU A C 1
ATOM 828 O O . GLU A 1 105 ? 17.677 2.479 -9.624 1.00 76.62 105 GLU A O 1
ATOM 833 N N . ILE A 1 106 ? 15.553 2.323 -8.922 1.00 74.12 106 ILE A N 1
ATOM 834 C CA . ILE A 1 106 ? 14.988 2.762 -10.206 1.00 74.12 106 ILE A CA 1
ATOM 835 C C . ILE A 1 106 ? 15.443 4.189 -10.529 1.00 74.12 106 ILE A C 1
ATOM 837 O O . ILE A 1 106 ? 15.901 4.452 -11.642 1.00 74.12 106 ILE A O 1
ATOM 841 N N . LYS A 1 107 ? 15.349 5.116 -9.571 1.00 77.00 107 LYS A N 1
ATOM 842 C CA . LYS A 1 107 ? 15.721 6.521 -9.783 1.00 77.00 107 LYS A CA 1
ATOM 843 C C . LYS A 1 107 ? 17.206 6.683 -10.116 1.00 77.00 107 LYS A C 1
ATOM 845 O O . LYS A 1 107 ? 17.555 7.498 -10.967 1.00 77.00 107 LYS A O 1
ATOM 850 N N . GLU A 1 108 ? 18.056 5.886 -9.481 1.00 74.94 108 GLU A N 1
ATOM 851 C CA . GLU A 1 108 ? 19.493 5.846 -9.743 1.00 74.94 108 GLU A CA 1
ATOM 852 C C . GLU A 1 108 ? 19.791 5.302 -11.149 1.00 74.94 108 GLU A C 1
ATOM 854 O O . GLU A 1 108 ? 20.534 5.928 -11.901 1.00 74.94 108 GLU A O 1
ATOM 859 N N . SER A 1 109 ? 19.110 4.229 -11.571 1.00 63.28 109 SER A N 1
ATOM 860 C CA . SER A 1 109 ? 19.265 3.675 -12.926 1.00 63.28 109 SER A CA 1
ATOM 861 C C . SER A 1 109 ? 18.837 4.639 -14.046 1.00 63.28 109 SER A C 1
ATOM 863 O O . SER A 1 109 ? 19.467 4.683 -15.100 1.00 63.28 109 SER A O 1
ATOM 865 N N . VAL A 1 110 ? 17.806 5.460 -13.815 1.00 64.31 110 VAL A N 1
ATOM 866 C CA . VAL A 1 110 ? 17.321 6.458 -14.788 1.00 64.31 110 VAL A CA 1
ATOM 867 C C . VAL A 1 110 ? 18.260 7.665 -14.884 1.00 64.31 110 VAL A C 1
ATOM 869 O O . VAL A 1 110 ? 18.457 8.206 -15.970 1.00 64.31 110 VAL A O 1
ATOM 872 N N . SER A 1 111 ? 18.868 8.077 -13.770 1.00 59.38 111 SER A 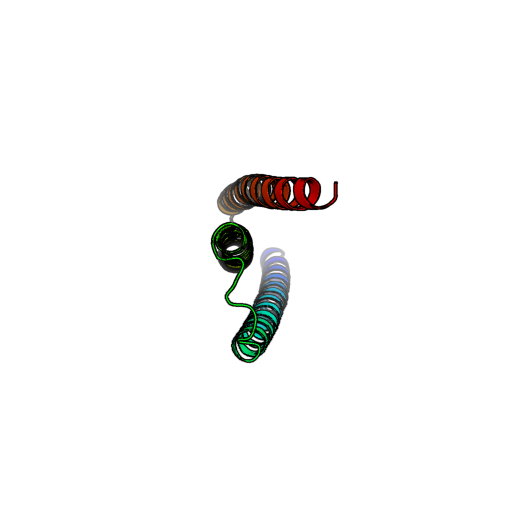N 1
ATOM 873 C CA . SER A 1 111 ? 19.769 9.235 -13.714 1.00 59.38 111 SER A CA 1
ATOM 874 C C . SER A 1 111 ? 21.073 9.036 -14.490 1.00 59.38 111 SER A C 1
ATOM 876 O O . SER A 1 111 ? 21.649 10.026 -14.929 1.00 59.38 111 SER A O 1
ATOM 878 N N . ILE A 1 112 ? 21.546 7.800 -14.659 1.00 59.28 112 ILE A N 1
ATOM 879 C CA . ILE A 1 112 ? 22.814 7.507 -15.351 1.00 59.28 112 ILE A CA 1
ATOM 880 C C . ILE A 1 112 ? 22.667 7.560 -16.883 1.00 59.28 112 ILE A C 1
ATOM 882 O O . ILE A 1 112 ? 23.641 7.791 -17.585 1.00 59.28 112 ILE A O 1
ATOM 886 N N . HIS A 1 113 ? 21.452 7.408 -17.421 1.00 54.72 113 HIS A N 1
ATOM 887 C CA . HIS A 1 113 ? 21.189 7.492 -18.868 1.00 54.72 113 HIS A CA 1
ATOM 888 C C . HIS A 1 113 ? 20.872 8.916 -19.368 1.00 54.72 113 HIS A C 1
ATOM 890 O O . HIS A 1 113 ? 20.639 9.102 -20.561 1.00 54.72 113 HIS A O 1
ATOM 896 N N . ALA A 1 114 ? 20.817 9.904 -18.469 1.00 56.75 114 ALA A N 1
ATOM 897 C CA . ALA A 1 114 ? 20.477 11.295 -18.781 1.00 56.75 114 ALA A CA 1
ATOM 898 C C . ALA A 1 114 ? 21.698 12.240 -18.849 1.00 56.75 114 ALA A C 1
ATOM 900 O O . ALA A 1 114 ? 21.507 13.447 -19.007 1.00 56.75 114 ALA A O 1
ATOM 901 N N . SER A 1 115 ? 22.924 11.711 -18.731 1.00 43.66 115 SER A N 1
ATOM 902 C CA . SER A 1 115 ? 24.198 12.432 -18.909 1.00 43.66 115 SER A CA 1
ATOM 903 C C . SER A 1 115 ? 24.969 11.888 -20.101 1.00 43.66 115 SER A C 1
ATOM 905 O O . SER A 1 115 ? 25.511 12.707 -20.869 1.00 43.66 115 SER A O 1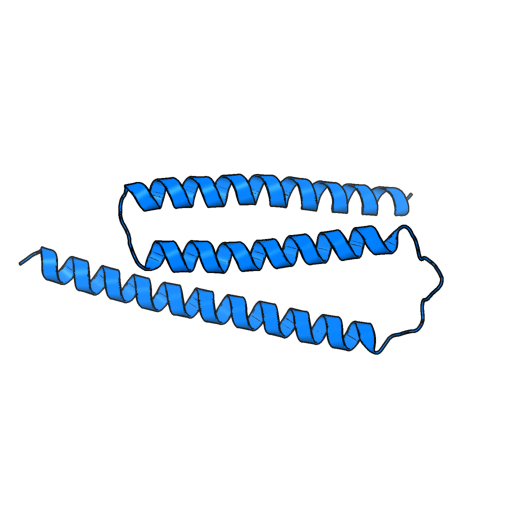
#

pLDDT: mean 72.79, std 12.62, range [43.66, 88.38]